Protein AF-A0A9P7FK81-F1 (afdb_monomer_lite)

Structure (mmCIF, N/CA/C/O backbone):
data_AF-A0A9P7FK81-F1
#
_entry.id   AF-A0A9P7FK81-F1
#
loop_
_atom_site.group_PDB
_atom_site.id
_atom_site.type_symbol
_atom_site.label_atom_id
_atom_site.label_alt_id
_atom_site.label_comp_id
_atom_site.label_asym_id
_atom_site.label_entity_id
_atom_site.label_seq_id
_atom_site.pdbx_PDB_ins_code
_atom_site.Cartn_x
_atom_site.Cartn_y
_atom_site.Cartn_z
_atom_site.occupancy
_atom_site.B_iso_or_equiv
_atom_site.auth_seq_id
_atom_site.auth_comp_id
_atom_site.auth_asym_id
_atom_site.auth_atom_id
_atom_site.pdbx_PDB_model_num
ATOM 1 N N . MET A 1 1 ? -28.269 47.214 -28.713 1.00 37.28 1 MET A N 1
ATOM 2 C CA . MET A 1 1 ? -27.271 46.167 -28.415 1.00 37.28 1 MET A CA 1
ATOM 3 C C . MET A 1 1 ? -27.978 45.075 -27.634 1.00 37.28 1 MET A C 1
ATOM 5 O O . MET A 1 1 ? -28.362 45.295 -26.497 1.00 37.28 1 MET A O 1
ATOM 9 N N . THR A 1 2 ? -28.275 43.971 -28.308 1.00 36.78 2 THR A N 1
ATOM 10 C CA . THR A 1 2 ? -28.908 42.760 -27.775 1.00 36.78 2 THR A CA 1
ATOM 11 C C . THR A 1 2 ? -27.828 41.804 -27.293 1.00 36.78 2 THR A C 1
ATOM 13 O O . THR A 1 2 ? -26.955 41.449 -28.085 1.00 36.78 2 THR A O 1
ATOM 16 N N . THR A 1 3 ? -27.913 41.336 -26.048 1.00 32.50 3 THR A N 1
ATOM 17 C CA . THR A 1 3 ? -27.074 40.225 -25.584 1.00 32.50 3 THR A CA 1
ATOM 18 C C . THR A 1 3 ? -27.870 39.263 -24.710 1.00 32.50 3 THR A C 1
ATOM 20 O O . THR A 1 3 ? -28.183 39.519 -23.553 1.00 32.50 3 THR A O 1
ATOM 23 N N . THR A 1 4 ? -28.199 38.155 -25.364 1.00 36.44 4 THR A N 1
ATOM 24 C CA . THR A 1 4 ? -28.582 36.818 -24.916 1.00 36.44 4 THR A CA 1
ATOM 25 C C . THR A 1 4 ? -27.920 36.359 -23.612 1.00 36.44 4 THR A C 1
ATOM 27 O O . THR A 1 4 ? -26.695 36.351 -23.497 1.00 36.44 4 THR A O 1
ATOM 30 N N . THR A 1 5 ? -28.730 35.884 -22.664 1.00 35.09 5 THR A N 1
ATOM 31 C CA . THR A 1 5 ? -28.287 35.163 -21.463 1.00 35.09 5 THR A CA 1
ATOM 32 C C . THR A 1 5 ? -28.137 33.673 -21.785 1.00 35.09 5 THR A C 1
ATOM 34 O O . THR A 1 5 ? -29.099 33.019 -22.180 1.00 35.09 5 THR A O 1
ATOM 37 N N . ALA A 1 6 ? -26.924 33.138 -21.632 1.00 37.34 6 ALA A N 1
ATOM 38 C CA . ALA A 1 6 ? -26.622 31.717 -21.769 1.00 37.34 6 ALA A CA 1
ATOM 39 C C . ALA A 1 6 ? -26.918 30.960 -20.461 1.00 37.34 6 ALA A C 1
ATOM 41 O O . ALA A 1 6 ? -26.508 31.374 -19.377 1.00 37.34 6 ALA A O 1
ATOM 42 N N . THR A 1 7 ? -27.616 29.833 -20.586 1.00 39.50 7 THR A N 1
ATOM 43 C CA . THR A 1 7 ? -27.886 28.848 -19.534 1.00 39.50 7 THR A CA 1
ATOM 44 C C . THR A 1 7 ? -26.589 28.152 -19.109 1.00 39.50 7 THR A C 1
ATOM 46 O O . THR A 1 7 ? -26.001 27.408 -19.891 1.00 39.50 7 THR A O 1
ATOM 49 N N . ALA A 1 8 ? -26.152 28.364 -17.865 1.00 39.94 8 ALA A N 1
ATOM 50 C CA . ALA A 1 8 ? -25.055 27.621 -17.252 1.00 39.94 8 ALA A CA 1
ATOM 51 C C . ALA A 1 8 ? -25.611 26.452 -16.422 1.00 39.94 8 ALA A C 1
ATOM 53 O O . ALA A 1 8 ? -26.290 26.636 -15.414 1.00 39.94 8 ALA A O 1
ATOM 54 N N . SER A 1 9 ? -25.314 25.241 -16.883 1.00 40.69 9 SER A N 1
ATOM 55 C CA . SER A 1 9 ? -25.470 23.965 -16.188 1.00 40.69 9 SER A CA 1
ATOM 56 C C . SER A 1 9 ? -24.744 23.971 -14.838 1.00 40.69 9 SER A C 1
ATOM 58 O O . SER A 1 9 ? -23.527 24.153 -14.785 1.00 40.69 9 SER A O 1
ATOM 60 N N . GLY A 1 10 ? -25.497 23.759 -13.757 1.00 36.22 10 GLY A N 1
ATOM 61 C CA . GLY A 1 10 ? -24.993 23.725 -12.387 1.00 36.22 10 GLY A CA 1
ATOM 62 C C . GLY A 1 10 ? -24.085 22.525 -12.127 1.00 36.22 10 GLY A C 1
ATOM 63 O O . GLY A 1 10 ? -24.544 21.388 -12.040 1.00 36.22 10 GLY A O 1
ATOM 64 N N . SER A 1 11 ? -22.793 22.789 -11.958 1.00 43.47 11 SER A N 1
ATOM 65 C CA . SER A 1 11 ? -21.857 21.879 -11.305 1.00 43.47 11 SER A CA 1
ATOM 66 C C . SER A 1 11 ? -22.119 21.896 -9.798 1.00 43.47 11 SER A C 1
ATOM 68 O O . SER A 1 11 ? -21.846 22.896 -9.131 1.00 43.47 11 SER A O 1
ATOM 70 N N . THR A 1 12 ? -22.658 20.805 -9.255 1.00 44.47 12 THR A N 1
ATOM 71 C CA . THR A 1 12 ? -22.788 20.614 -7.806 1.00 44.47 12 THR A CA 1
ATOM 72 C C . THR A 1 12 ? -21.394 20.623 -7.157 1.00 44.47 12 THR A C 1
ATOM 74 O O . THR A 1 12 ? -20.503 19.922 -7.644 1.00 44.47 12 THR A O 1
ATOM 77 N N . PRO A 1 13 ? -21.170 21.402 -6.083 1.00 41.81 13 PRO A N 1
ATOM 78 C CA . PRO A 1 13 ? -19.907 21.396 -5.350 1.00 41.81 13 PRO A CA 1
ATOM 79 C C . PRO A 1 13 ? -19.657 20.020 -4.705 1.00 41.81 13 PRO A C 1
ATOM 81 O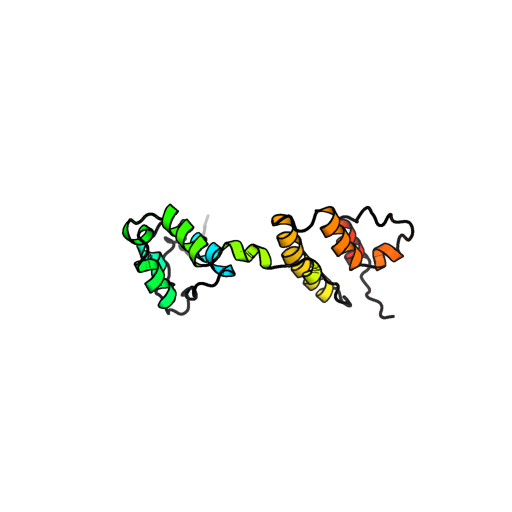 O . PRO A 1 13 ? -20.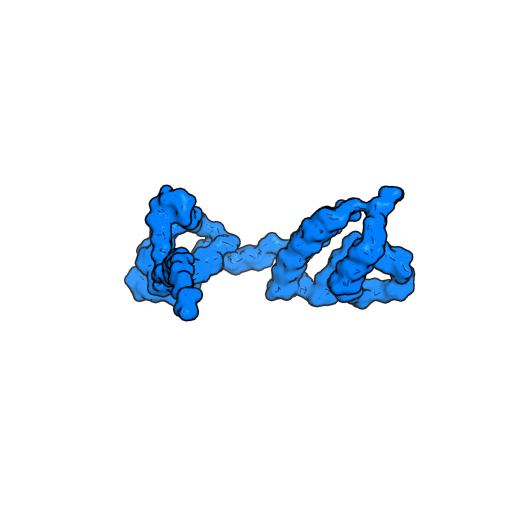619 19.299 -4.425 1.00 41.81 13 PRO A O 1
ATOM 84 N N . PRO A 1 14 ? -18.395 19.626 -4.441 1.00 47.72 14 PRO A N 1
ATOM 85 C CA . PRO A 1 14 ? -18.112 18.377 -3.749 1.00 47.72 14 PRO A CA 1
ATOM 86 C C . PRO A 1 14 ? -18.682 18.483 -2.333 1.00 47.72 14 PRO A C 1
ATOM 88 O O . PRO A 1 14 ? -18.190 19.259 -1.516 1.00 47.72 14 PRO A O 1
ATOM 91 N N . GLY A 1 15 ? -19.758 17.742 -2.067 1.00 46.66 15 GLY A N 1
ATOM 92 C CA . GLY A 1 15 ? -20.318 17.625 -0.727 1.00 46.66 15 GLY A CA 1
ATOM 93 C C . GLY A 1 15 ? -19.310 17.010 0.255 1.00 46.66 15 GLY A C 1
ATOM 94 O O . GLY A 1 15 ? -18.278 16.476 -0.172 1.00 46.66 15 GLY A O 1
ATOM 95 N N . PRO A 1 16 ? -19.593 17.062 1.570 1.00 51.22 16 PRO A N 1
ATOM 96 C CA . PRO A 1 16 ? -18.804 16.339 2.564 1.00 51.22 16 PRO A CA 1
ATOM 97 C C . PRO A 1 16 ? -18.628 14.882 2.118 1.00 51.22 16 PRO A C 1
ATOM 99 O O . PRO A 1 16 ? -19.531 14.313 1.505 1.00 51.22 16 PRO A O 1
ATOM 102 N N . LEU A 1 17 ? -17.452 14.300 2.379 1.00 56.12 17 LEU A N 1
ATOM 103 C CA . LEU A 1 17 ? -17.112 12.902 2.083 1.00 56.12 17 LEU A CA 1
ATOM 104 C C . LEU A 1 17 ? -18.053 11.957 2.855 1.00 56.12 17 LEU A C 1
ATOM 106 O O . LEU A 1 17 ? -17.688 11.388 3.878 1.00 56.12 17 LEU A O 1
ATOM 110 N N . ILE A 1 18 ? -19.285 11.811 2.379 1.00 62.50 18 ILE A N 1
ATOM 111 C CA . ILE A 1 18 ? -20.275 10.894 2.923 1.00 62.50 18 ILE A CA 1
ATOM 112 C C . ILE A 1 18 ? -19.926 9.528 2.348 1.00 62.50 18 ILE A C 1
ATOM 114 O O . ILE A 1 18 ? -20.053 9.290 1.144 1.00 62.50 18 ILE A O 1
ATOM 118 N N . LEU A 1 19 ? -19.438 8.634 3.209 1.00 67.88 19 LEU A N 1
ATOM 119 C CA . LEU A 1 19 ? -19.317 7.233 2.842 1.00 67.88 19 LEU A CA 1
ATOM 120 C C . LEU A 1 19 ? -20.723 6.720 2.484 1.00 67.88 19 LEU A C 1
ATOM 122 O O . LEU A 1 19 ? -21.667 6.973 3.235 1.00 67.88 19 LEU A O 1
ATOM 126 N N . PRO A 1 20 ? -20.893 6.024 1.348 1.00 73.81 20 PRO A N 1
ATOM 127 C CA . PRO A 1 20 ? -22.175 5.417 0.997 1.00 73.81 20 PRO A CA 1
ATOM 128 C C . PRO A 1 20 ? -22.632 4.437 2.089 1.00 73.81 20 PRO A C 1
ATOM 130 O O . PRO A 1 20 ? -21.865 4.066 2.976 1.00 73.81 20 PRO A O 1
ATOM 133 N N . TYR A 1 21 ? -23.885 3.989 2.050 1.00 72.50 21 TYR A N 1
ATOM 134 C CA . TYR A 1 21 ? -24.332 2.953 2.981 1.00 72.50 21 TYR A CA 1
ATOM 135 C C . TYR A 1 21 ? -23.705 1.594 2.600 1.00 72.50 21 TYR A C 1
ATOM 137 O O . TYR A 1 21 ? -23.650 1.275 1.399 1.00 72.50 21 TYR A O 1
ATOM 145 N N . PRO A 1 22 ? -23.232 0.782 3.568 1.00 71.50 22 PRO A N 1
ATOM 146 C CA . PRO A 1 22 ? -22.664 -0.535 3.292 1.00 71.50 22 PRO A CA 1
ATOM 147 C C . PRO A 1 22 ? -23.614 -1.416 2.477 1.00 71.50 22 PRO A C 1
ATOM 149 O O . PRO A 1 22 ? -24.804 -1.496 2.761 1.00 71.50 22 PRO A O 1
ATOM 152 N N . GLY A 1 23 ? -23.091 -2.096 1.456 1.00 66.94 23 GLY A N 1
ATOM 153 C CA . GLY A 1 23 ? -23.887 -2.988 0.601 1.00 66.94 23 GLY A CA 1
ATOM 154 C C . GLY A 1 23 ? -24.612 -2.306 -0.566 1.00 66.94 23 GLY A C 1
ATOM 155 O O . GLY A 1 23 ? -25.219 -2.995 -1.382 1.00 66.94 23 GLY A O 1
ATOM 156 N N . THR A 1 24 ? -24.516 -0.981 -0.711 1.00 78.38 24 THR A N 1
ATOM 157 C CA . THR A 1 24 ? -24.969 -0.295 -1.933 1.00 78.38 24 THR A CA 1
ATOM 158 C C . THR A 1 24 ? -24.007 -0.530 -3.102 1.00 78.38 24 THR A C 1
ATOM 160 O O . THR A 1 24 ? -22.833 -0.841 -2.916 1.00 78.38 24 THR A O 1
ATOM 163 N N . LYS A 1 25 ? -24.477 -0.341 -4.342 1.00 73.56 25 LYS A N 1
ATOM 164 C CA . LYS A 1 25 ? -23.675 -0.553 -5.567 1.00 73.56 25 LYS A CA 1
ATOM 165 C C . LYS A 1 25 ? -22.376 0.269 -5.615 1.00 73.56 25 LYS A C 1
ATOM 167 O O . LYS A 1 25 ? -21.430 -0.118 -6.294 1.00 73.56 25 LYS A O 1
ATOM 172 N N . HIS A 1 26 ? -22.338 1.397 -4.909 1.00 74.25 26 HIS A N 1
ATOM 173 C CA . HIS A 1 26 ? -21.188 2.301 -4.846 1.00 74.25 26 HIS A CA 1
ATOM 174 C C . HIS A 1 26 ? -20.389 2.164 -3.543 1.00 74.25 26 HIS A C 1
ATOM 176 O O . HIS A 1 26 ? -19.437 2.912 -3.327 1.00 74.25 26 HIS A O 1
ATOM 182 N N . ALA A 1 27 ? -20.768 1.218 -2.680 1.00 74.88 27 ALA A N 1
ATOM 183 C CA . ALA A 1 27 ? -20.108 0.971 -1.415 1.00 74.88 27 ALA A CA 1
ATOM 184 C C . ALA A 1 27 ? -18.700 0.392 -1.631 1.00 74.88 27 ALA A C 1
ATOM 186 O O . ALA A 1 27 ? -18.539 -0.550 -2.416 1.00 74.88 27 ALA A O 1
ATOM 187 N N . PRO A 1 28 ? -17.677 0.909 -0.929 1.00 77.69 28 PRO A N 1
ATOM 188 C CA . PRO A 1 28 ? -16.379 0.260 -0.870 1.00 77.69 28 PRO A CA 1
ATOM 189 C C . PRO A 1 28 ? -16.500 -1.214 -0.445 1.00 77.69 28 PRO A C 1
ATOM 191 O O . PRO A 1 28 ? -17.358 -1.557 0.376 1.00 77.69 28 PRO A O 1
ATOM 194 N N . PRO A 1 29 ? -15.644 -2.104 -0.974 1.00 81.44 29 PRO A N 1
ATOM 195 C CA . PRO A 1 29 ? -15.597 -3.484 -0.516 1.00 81.44 29 PRO A CA 1
ATOM 196 C C . PRO A 1 29 ? -15.20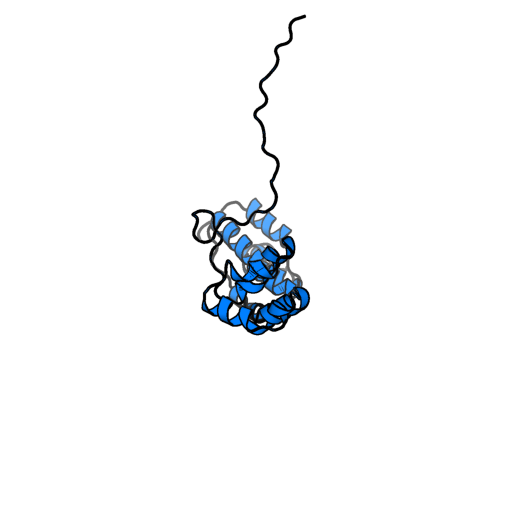4 -3.546 0.965 1.00 81.44 29 PRO A C 1
ATOM 198 O O . PRO A 1 29 ? -14.405 -2.739 1.440 1.00 81.44 29 PRO A O 1
ATOM 201 N N . LYS A 1 30 ? -15.742 -4.537 1.687 1.00 86.56 30 LYS A N 1
ATOM 202 C CA . LYS A 1 30 ? -15.406 -4.755 3.099 1.00 86.56 30 LYS A CA 1
ATOM 203 C C . LYS A 1 30 ? -13.936 -5.145 3.263 1.00 86.56 30 LYS A C 1
ATOM 205 O O . LYS A 1 30 ? -13.441 -6.025 2.555 1.00 86.56 30 LYS A O 1
ATOM 210 N N . PHE A 1 31 ? -13.274 -4.542 4.241 1.00 87.69 31 PHE A N 1
ATOM 211 C CA . PHE A 1 31 ? -11.943 -4.904 4.693 1.00 87.69 31 PHE A CA 1
ATOM 212 C C . PHE A 1 31 ? -11.989 -6.220 5.478 1.00 87.69 31 PHE A C 1
ATOM 214 O O . PHE A 1 31 ? -12.772 -6.381 6.412 1.00 87.69 31 PHE A O 1
ATOM 221 N N . LYS A 1 32 ? -11.156 -7.179 5.065 1.00 88.00 32 LYS A N 1
ATOM 222 C CA . LYS A 1 32 ? -11.129 -8.551 5.600 1.00 88.00 32 LYS A CA 1
ATOM 223 C C . LYS A 1 32 ? -9.880 -8.863 6.432 1.00 88.00 32 LYS A C 1
ATOM 225 O O . LYS A 1 32 ? -9.597 -10.030 6.666 1.00 88.00 32 LYS A O 1
ATOM 230 N N . GLY A 1 33 ? -9.096 -7.852 6.810 1.00 84.50 33 GLY A N 1
ATOM 231 C CA . GLY A 1 33 ? -7.843 -8.069 7.540 1.00 84.50 33 GLY A CA 1
ATOM 232 C C . GLY A 1 33 ? -6.643 -8.404 6.650 1.00 84.50 33 GLY A C 1
ATOM 233 O O . GLY A 1 33 ? -5.634 -8.904 7.132 1.00 84.50 33 GLY A O 1
ATOM 234 N N . GLU A 1 34 ? -6.724 -8.161 5.338 1.00 85.12 34 GLU A N 1
ATOM 235 C CA . GLU A 1 34 ? -5.596 -8.436 4.447 1.00 85.12 34 GLU A CA 1
ATOM 236 C C . GLU A 1 34 ? -4.466 -7.418 4.665 1.00 85.12 34 GLU A C 1
ATOM 238 O O . GLU A 1 34 ? -4.651 -6.221 4.429 1.00 85.12 34 GLU A O 1
ATOM 243 N N . PHE A 1 35 ? -3.276 -7.904 5.034 1.00 82.75 35 PHE A N 1
ATOM 244 C CA . PHE A 1 35 ? -2.094 -7.090 5.352 1.00 82.75 35 PHE A CA 1
ATOM 245 C C . PHE A 1 35 ? -1.738 -6.050 4.270 1.00 82.75 35 PHE A C 1
ATOM 247 O O . PHE A 1 35 ? -1.338 -4.928 4.581 1.00 82.75 35 PHE A O 1
ATOM 254 N N . THR A 1 36 ? -1.947 -6.369 2.983 1.00 80.75 36 THR A N 1
ATOM 255 C CA . THR A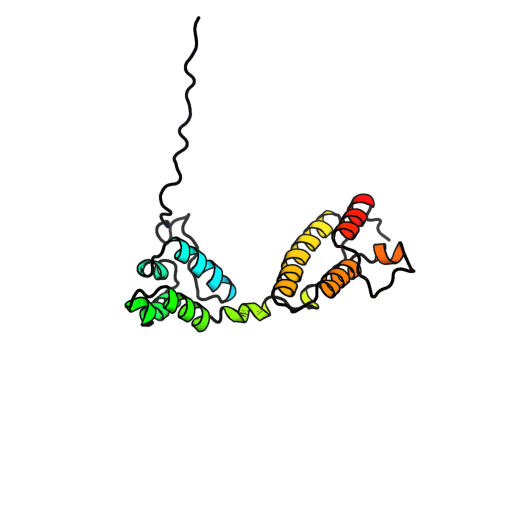 1 36 ? -1.667 -5.455 1.855 1.00 80.75 36 THR A CA 1
ATOM 256 C C . THR A 1 36 ? -2.628 -4.264 1.779 1.00 80.75 36 THR A C 1
ATOM 258 O O . THR A 1 36 ? -2.333 -3.260 1.117 1.00 80.75 36 THR A O 1
ATOM 261 N N . GLN A 1 37 ? -3.794 -4.379 2.420 1.00 85.25 37 GLN A N 1
ATOM 262 C CA . GLN A 1 37 ? -4.885 -3.412 2.354 1.00 85.25 37 GLN A CA 1
ATOM 263 C C . GLN A 1 37 ? -4.991 -2.552 3.619 1.00 85.25 37 GLN A C 1
ATOM 265 O O . GLN A 1 37 ? -5.526 -1.449 3.525 1.00 85.25 37 GLN A O 1
ATOM 270 N N . VAL A 1 38 ? -4.411 -2.981 4.750 1.00 87.31 38 VAL A N 1
ATOM 271 C CA . VAL A 1 38 ? -4.455 -2.280 6.053 1.00 87.31 38 VAL A CA 1
ATOM 272 C C . VAL A 1 38 ? -4.089 -0.799 5.918 1.00 87.31 38 VAL A C 1
ATOM 274 O O . VAL A 1 38 ? -4.843 0.080 6.325 1.00 87.31 38 VAL A O 1
ATOM 277 N N . LYS A 1 39 ? -2.964 -0.489 5.258 1.00 86.19 39 LYS A N 1
ATOM 278 C CA . LYS A 1 39 ? -2.488 0.899 5.090 1.00 86.19 39 LYS A CA 1
ATOM 279 C C . LYS A 1 39 ? -3.449 1.758 4.263 1.00 86.19 39 LYS A C 1
ATOM 281 O O . LYS A 1 39 ? -3.631 2.939 4.551 1.00 86.19 39 LYS A O 1
ATOM 286 N N . LYS A 1 40 ? -4.066 1.179 3.225 1.00 85.44 40 LYS A N 1
ATOM 287 C CA . LYS A 1 40 ? -5.049 1.882 2.383 1.00 85.44 40 LYS A CA 1
ATOM 288 C C . LYS A 1 40 ? -6.343 2.130 3.148 1.00 85.44 40 LYS A C 1
ATOM 290 O O . LYS A 1 40 ? -6.880 3.230 3.065 1.00 85.44 40 LYS A O 1
ATOM 295 N N . PHE A 1 41 ? -6.789 1.123 3.894 1.00 87.06 41 PHE A N 1
ATOM 296 C CA . PHE A 1 41 ? -7.962 1.183 4.750 1.00 87.06 41 PHE A CA 1
ATOM 297 C C . PHE A 1 41 ? -7.817 2.286 5.806 1.00 87.06 41 PHE A C 1
ATOM 299 O O . PHE A 1 41 ? -8.611 3.219 5.820 1.00 87.06 41 PHE A O 1
ATOM 306 N N . ILE A 1 42 ? -6.735 2.281 6.589 1.00 87.62 42 ILE A N 1
ATOM 307 C CA . ILE A 1 42 ? -6.469 3.312 7.608 1.00 87.62 42 ILE A CA 1
ATOM 308 C C . ILE A 1 42 ? -6.459 4.717 6.989 1.00 87.62 42 ILE A C 1
ATOM 310 O O . ILE A 1 42 ? -7.109 5.622 7.503 1.00 87.62 42 ILE A O 1
ATOM 314 N N . LYS A 1 43 ? -5.780 4.903 5.849 1.00 85.94 43 LYS A N 1
ATOM 315 C CA . LYS A 1 43 ? -5.692 6.206 5.166 1.00 85.94 43 LYS A CA 1
ATOM 316 C C . LYS A 1 43 ? -7.055 6.748 4.716 1.00 85.94 43 LYS A C 1
ATOM 318 O O . LYS A 1 43 ? -7.226 7.961 4.601 1.00 85.94 43 LYS A O 1
ATOM 323 N N . GLN A 1 44 ? -8.011 5.871 4.415 1.00 82.12 44 GLN A N 1
ATOM 324 C CA . GLN A 1 44 ? -9.368 6.276 4.052 1.00 82.12 44 GLN A CA 1
ATOM 325 C C . GLN A 1 44 ? -10.092 6.907 5.247 1.00 82.12 44 GLN A C 1
ATOM 327 O O . GLN A 1 44 ? -10.729 7.945 5.086 1.00 82.12 44 GLN A O 1
ATOM 332 N N . TYR A 1 45 ? -9.940 6.321 6.432 1.00 80.88 45 TYR A N 1
ATOM 333 C CA . TYR A 1 45 ? -10.585 6.778 7.664 1.00 80.88 45 TYR A CA 1
ATOM 334 C C . TYR A 1 45 ? -9.837 7.908 8.370 1.00 80.88 45 TYR A C 1
ATOM 336 O O . TYR A 1 45 ? -10.459 8.750 9.010 1.00 80.88 45 TYR A O 1
ATOM 344 N N . GLU A 1 46 ? -8.526 8.013 8.164 1.00 81.38 46 GLU A N 1
ATOM 345 C CA . GLU A 1 46 ? -7.706 9.130 8.646 1.00 81.38 46 GLU A CA 1
ATOM 346 C C . GLU A 1 46 ? -8.185 10.480 8.088 1.00 81.38 46 GLU A C 1
ATOM 348 O O . GLU A 1 46 ? -8.116 11.491 8.774 1.00 81.38 46 GLU A O 1
ATOM 353 N N . LYS A 1 47 ? -8.747 10.495 6.872 1.00 73.38 47 LYS A N 1
ATOM 354 C CA . LYS A 1 47 ? -9.366 11.696 6.284 1.00 73.38 47 LYS A CA 1
ATOM 355 C C . LYS A 1 47 ? -10.706 12.072 6.911 1.00 73.38 47 LYS A C 1
ATOM 357 O O . LYS A 1 47 ? -11.172 13.187 6.699 1.00 73.38 47 LYS A O 1
ATOM 362 N N . LEU A 1 48 ? -11.343 11.129 7.595 1.00 70.75 48 LEU A N 1
ATOM 363 C CA . LEU A 1 48 ? -12.677 11.289 8.156 1.00 70.75 48 LEU A CA 1
ATOM 364 C C . LEU A 1 48 ? -12.639 11.533 9.668 1.00 70.75 48 LEU A C 1
ATOM 366 O O . LEU A 1 48 ? -13.624 12.030 10.190 1.00 70.75 48 LEU A O 1
ATOM 370 N N . TYR A 1 49 ? -11.525 11.236 10.354 1.00 66.50 49 TYR A N 1
ATOM 371 C CA . TYR A 1 49 ? -11.366 11.357 11.814 1.00 66.50 49 TYR A CA 1
ATOM 372 C C . TYR A 1 49 ? -12.442 10.611 12.629 1.00 66.50 49 TYR A C 1
ATOM 374 O O . TYR A 1 49 ? -12.780 11.014 13.738 1.00 66.50 49 TYR A O 1
ATOM 382 N N . LEU A 1 50 ? -12.990 9.517 12.093 1.00 68.94 50 LEU A N 1
ATOM 383 C CA . LEU A 1 50 ? -14.096 8.780 12.712 1.00 68.94 50 LEU A CA 1
ATOM 384 C C . LEU A 1 50 ? -13.623 7.407 13.196 1.00 68.94 50 LEU A C 1
ATOM 386 O O . LEU A 1 50 ? -13.568 6.464 12.406 1.00 68.94 50 LEU A O 1
ATOM 390 N N . CYS A 1 51 ? -13.333 7.287 14.495 1.00 75.19 51 CYS A N 1
ATOM 391 C CA . CYS A 1 51 ? -13.115 5.990 15.148 1.00 75.19 51 CYS A CA 1
ATOM 392 C C . CYS A 1 51 ? -14.376 5.119 15.053 1.00 75.19 51 CYS A C 1
ATOM 394 O O . CYS A 1 51 ? -14.295 3.983 14.604 1.00 75.19 51 CYS A O 1
ATOM 396 N N . GLU A 1 52 ? -15.547 5.681 15.367 1.00 77.62 52 GLU A N 1
ATOM 397 C CA . GLU A 1 52 ? -16.842 4.975 15.417 1.00 77.62 52 GLU A CA 1
ATOM 398 C C . GLU A 1 52 ? -17.199 4.245 14.118 1.00 77.62 52 GLU A C 1
ATOM 400 O O . GLU A 1 52 ? -17.712 3.130 14.131 1.00 77.62 52 GLU A O 1
ATOM 405 N N . ASN A 1 53 ? -16.887 4.851 12.971 1.00 79.69 53 ASN A N 1
ATOM 406 C CA . ASN A 1 53 ? -17.299 4.331 11.668 1.00 79.69 53 ASN A CA 1
ATOM 407 C C . ASN A 1 53 ? -16.263 3.399 11.026 1.00 79.69 53 ASN A C 1
ATOM 409 O O . ASN A 1 53 ? -16.486 2.907 9.915 1.00 79.69 53 ASN A O 1
ATOM 413 N N . VAL A 1 54 ? -15.137 3.131 11.699 1.00 83.31 54 VAL A N 1
ATOM 414 C CA . VAL A 1 54 ? -14.082 2.264 11.155 1.00 83.31 54 VAL A CA 1
ATOM 415 C C . VAL A 1 54 ? -14.597 0.837 10.932 1.00 83.31 54 VAL A C 1
ATOM 417 O O . VAL A 1 54 ? -14.270 0.214 9.927 1.00 83.31 54 VAL A O 1
ATOM 420 N N . ILE A 1 55 ? -15.487 0.350 11.802 1.00 86.31 55 ILE A N 1
ATOM 421 C CA . ILE A 1 55 ? -16.062 -1.001 11.729 1.00 86.31 55 ILE A CA 1
ATOM 422 C C . ILE A 1 55 ? -17.126 -1.156 10.631 1.00 86.31 55 ILE A C 1
ATOM 424 O O . ILE A 1 55 ? -17.445 -2.273 10.224 1.00 86.31 55 ILE A O 1
ATOM 428 N N . GLN A 1 56 ? -17.653 -0.047 10.101 1.00 83.50 56 GLN A N 1
ATOM 429 C CA . GLN A 1 56 ? -18.780 -0.038 9.162 1.00 83.50 56 GLN A CA 1
ATOM 430 C C . GLN A 1 56 ? -18.463 -0.775 7.845 1.00 83.50 56 GLN A C 1
ATOM 432 O O . GLN A 1 56 ? -19.339 -1.379 7.220 1.00 83.50 56 GLN A O 1
ATOM 437 N N . TYR A 1 57 ? -17.192 -0.752 7.441 1.00 84.44 57 TYR A N 1
ATOM 438 C CA . TYR A 1 57 ? -16.681 -1.430 6.252 1.00 84.44 57 TYR A CA 1
ATOM 439 C C . TYR A 1 57 ? -15.713 -2.561 6.593 1.00 84.44 57 TYR A C 1
ATOM 441 O O . TYR A 1 57 ? -14.844 -2.891 5.790 1.00 84.44 57 TYR A O 1
ATOM 449 N N . CYS A 1 58 ? -15.886 -3.196 7.749 1.00 87.44 58 CYS A N 1
ATOM 450 C CA . CYS A 1 58 ? -15.142 -4.385 8.144 1.00 87.44 58 CYS A CA 1
ATOM 451 C C . CYS A 1 58 ? -15.967 -5.662 7.918 1.00 87.44 58 CYS A C 1
ATOM 453 O O . CYS A 1 58 ? -17.202 -5.661 7.875 1.00 87.44 58 CYS A O 1
ATOM 455 N N . SER A 1 59 ? -15.284 -6.785 7.699 1.00 88.69 59 SER A N 1
ATOM 456 C CA . SER A 1 59 ? -15.891 -8.112 7.856 1.00 88.69 59 SER A CA 1
ATOM 457 C C . SER A 1 59 ? -16.176 -8.390 9.329 1.00 88.69 59 SER A C 1
ATOM 459 O O . SER A 1 59 ? -15.429 -7.890 10.161 1.00 88.69 59 SER A O 1
ATOM 461 N N . THR A 1 60 ? -17.140 -9.262 9.633 1.00 89.25 60 THR A N 1
ATOM 462 C CA . THR A 1 60 ? -17.521 -9.633 11.009 1.00 89.25 60 THR A CA 1
ATOM 463 C C . THR A 1 60 ? -16.313 -9.945 11.893 1.00 89.25 60 THR A C 1
ATOM 465 O O . THR A 1 60 ? -16.115 -9.277 12.890 1.00 89.25 60 THR A O 1
ATOM 468 N N . TYR A 1 61 ? -15.408 -10.818 11.436 1.00 90.25 61 TYR A N 1
ATOM 469 C CA . TYR A 1 61 ? -14.170 -11.146 12.158 1.00 90.25 61 TYR A CA 1
ATOM 470 C C . TYR A 1 61 ? -13.315 -9.922 12.540 1.00 90.25 61 TYR A C 1
ATOM 472 O O . TYR A 1 61 ? -12.752 -9.853 13.626 1.00 90.25 61 TYR A O 1
ATOM 480 N N . VAL A 1 62 ? -13.197 -8.954 11.629 1.00 90.62 62 VAL A N 1
ATOM 481 C CA . VAL A 1 62 ? -12.404 -7.738 11.858 1.00 90.62 62 VAL A CA 1
ATOM 482 C C . VAL A 1 62 ? -13.148 -6.781 12.786 1.00 90.62 62 VAL A C 1
ATOM 484 O O . VAL A 1 62 ? -12.511 -6.127 13.600 1.00 90.62 62 VAL A O 1
ATOM 487 N N . THR A 1 63 ? -14.473 -6.700 12.668 1.00 90.69 63 THR A N 1
ATOM 488 C CA . THR A 1 63 ? -15.320 -5.928 13.582 1.00 90.69 63 THR A CA 1
ATOM 489 C C . THR A 1 63 ? -15.187 -6.451 15.008 1.00 90.69 63 THR A C 1
ATOM 491 O O . THR A 1 63 ? -14.814 -5.675 15.878 1.00 90.69 63 THR A O 1
ATOM 494 N N . ASP A 1 64 ? -15.359 -7.759 15.211 1.00 91.12 64 ASP A N 1
ATOM 495 C CA . ASP A 1 64 ? -15.251 -8.400 16.526 1.00 91.12 64 ASP A CA 1
ATOM 496 C C . ASP A 1 64 ? -13.871 -8.144 17.157 1.00 91.12 64 ASP A C 1
ATOM 498 O O . ASP A 1 64 ? -13.761 -7.850 18.343 1.00 91.12 64 ASP A O 1
ATOM 502 N N . LEU A 1 65 ? -12.801 -8.195 16.352 1.00 90.81 65 LEU A N 1
ATOM 503 C CA . LEU A 1 65 ? -11.449 -7.878 16.814 1.00 90.81 65 LEU A CA 1
ATOM 504 C C . LEU A 1 65 ? -11.318 -6.409 17.232 1.00 90.81 65 LEU A C 1
ATOM 506 O O . LEU A 1 65 ? -10.745 -6.130 18.280 1.00 90.81 65 LEU A O 1
ATOM 510 N N . ILE A 1 66 ? -11.818 -5.473 16.417 1.00 89.94 66 ILE A N 1
ATOM 511 C CA . ILE A 1 66 ? -11.711 -4.031 16.688 1.00 89.94 66 ILE A CA 1
ATOM 512 C C . ILE A 1 66 ? -12.512 -3.639 17.931 1.00 89.94 66 ILE A C 1
ATOM 514 O O . ILE A 1 66 ? -12.033 -2.828 18.717 1.00 89.94 66 ILE A O 1
ATOM 518 N N . GLU A 1 67 ? -13.697 -4.215 18.127 1.00 90.12 67 GLU A N 1
ATOM 519 C CA . GLU A 1 67 ? -14.571 -3.910 19.266 1.00 90.12 67 GLU A CA 1
ATOM 520 C C . GLU A 1 67 ? -13.948 -4.285 20.618 1.00 90.12 67 GLU A C 1
ATOM 522 O O . GLU A 1 67 ? -14.245 -3.649 21.628 1.00 90.12 67 GLU A O 1
ATOM 527 N N . VAL A 1 68 ? -13.048 -5.272 20.640 1.00 92.19 68 VAL A N 1
ATOM 528 C CA . VAL A 1 68 ? -12.338 -5.707 21.854 1.00 92.19 68 VAL A CA 1
ATOM 529 C C . VAL A 1 68 ? -11.109 -4.831 22.158 1.00 92.19 68 VAL A C 1
ATOM 531 O O . VAL A 1 68 ? -10.575 -4.885 23.266 1.00 92.19 68 VAL A O 1
ATOM 534 N N . LEU A 1 69 ? -10.649 -3.992 21.221 1.00 90.75 69 LEU A N 1
ATOM 535 C CA . LEU A 1 69 ? -9.489 -3.124 21.444 1.00 90.75 69 LEU A CA 1
ATOM 536 C C . LEU A 1 69 ? -9.842 -1.934 22.348 1.00 90.75 69 LEU A C 1
ATOM 538 O O . LEU A 1 69 ? -10.714 -1.122 22.036 1.00 90.75 69 LEU A O 1
ATOM 542 N N . GLU A 1 70 ? -9.068 -1.742 23.418 1.00 89.81 70 GLU A N 1
ATOM 543 C CA . GLU A 1 70 ? -9.204 -0.578 24.310 1.00 89.81 70 GLU A CA 1
ATOM 544 C C . GLU A 1 70 ? -9.046 0.755 23.563 1.00 89.81 70 GLU A C 1
ATOM 546 O O . GLU A 1 70 ? -9.655 1.764 23.918 1.00 89.81 70 GLU A O 1
ATOM 551 N N . SER A 1 71 ? -8.242 0.775 22.499 1.00 88.81 71 SER A N 1
ATOM 552 C CA . SER A 1 71 ? -8.039 1.953 21.658 1.00 88.81 71 SER A CA 1
ATOM 553 C C . SER A 1 71 ? -9.289 2.375 20.888 1.00 88.81 71 SER A C 1
ATOM 555 O O . SER A 1 71 ? -9.476 3.572 20.655 1.00 88.81 71 SER A O 1
ATOM 557 N N . PHE A 1 72 ? -10.161 1.424 20.541 1.00 87.25 72 PHE A N 1
ATOM 558 C CA . PHE A 1 72 ? -11.458 1.701 19.934 1.00 87.25 72 PHE A CA 1
ATOM 559 C C . PHE A 1 72 ? -12.433 2.272 20.967 1.00 87.25 72 PHE A C 1
ATOM 561 O O . PHE A 1 72 ? -13.019 3.326 20.724 1.00 87.25 72 PHE A O 1
ATOM 568 N N . PHE A 1 73 ? -12.528 1.649 22.148 1.00 85.81 73 PHE A N 1
ATOM 569 C CA . PHE A 1 73 ? -13.390 2.120 23.240 1.00 85.81 73 PHE A CA 1
ATOM 570 C C . PHE A 1 73 ? -13.030 3.537 23.713 1.00 85.81 73 PHE A C 1
ATOM 572 O O . PHE A 1 73 ? -13.904 4.366 23.952 1.00 85.81 73 PHE A O 1
ATOM 579 N N . ASN A 1 74 ? -11.734 3.843 23.795 1.00 87.44 74 ASN A N 1
ATOM 580 C CA . ASN A 1 74 ? -11.235 5.151 24.223 1.00 87.44 74 ASN A CA 1
ATOM 581 C C . ASN A 1 74 ? -11.228 6.208 23.101 1.00 87.44 74 ASN A C 1
ATOM 583 O O . ASN A 1 74 ? -10.680 7.294 23.292 1.00 87.44 74 ASN A O 1
ATOM 587 N N . TYR A 1 75 ? -11.778 5.895 21.920 1.00 85.50 75 TYR A N 1
ATOM 588 C CA . TYR A 1 75 ? -11.778 6.757 20.730 1.00 85.50 75 TYR A CA 1
ATOM 589 C C . TYR A 1 75 ? -10.387 7.277 20.331 1.00 85.50 75 TYR A C 1
ATOM 591 O O . TYR A 1 75 ? -10.252 8.315 19.678 1.00 85.50 75 TYR A O 1
ATOM 599 N N . ASN A 1 76 ? -9.328 6.545 20.680 1.00 88.25 76 ASN A N 1
ATOM 600 C CA . ASN A 1 76 ? -7.957 6.956 20.421 1.00 88.25 76 ASN A CA 1
ATOM 601 C C . ASN A 1 76 ? -7.519 6.481 19.033 1.00 88.25 76 ASN A C 1
ATOM 603 O O . ASN A 1 76 ? -6.930 5.411 18.882 1.00 88.25 76 ASN A O 1
ATOM 607 N N . TRP A 1 77 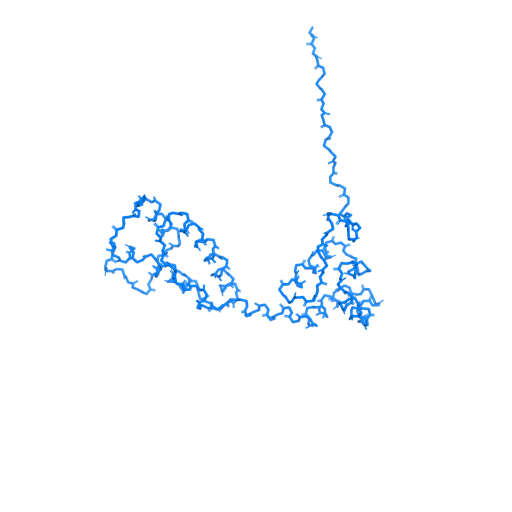? -7.773 7.308 18.013 1.00 88.12 77 TRP A N 1
ATOM 608 C CA . TRP A 1 77 ? -7.436 6.994 16.619 1.00 88.12 77 TRP A CA 1
ATOM 609 C C . TRP A 1 77 ? -5.952 6.665 16.412 1.00 88.12 77 TRP A C 1
ATOM 611 O O . TRP A 1 77 ? -5.610 5.764 15.647 1.00 88.12 77 TRP A O 1
ATOM 621 N N . THR A 1 78 ? -5.059 7.383 17.097 1.00 88.75 78 THR A N 1
ATOM 622 C CA . THR A 1 78 ? -3.610 7.189 16.970 1.00 88.75 78 THR A CA 1
ATOM 623 C C . THR A 1 78 ? -3.198 5.804 17.458 1.00 88.75 78 THR A C 1
ATOM 625 O O . THR A 1 78 ? -2.459 5.108 16.760 1.00 88.75 78 THR A O 1
ATOM 628 N N . GLN A 1 79 ? -3.711 5.386 18.618 1.00 89.75 79 GLN A N 1
ATOM 629 C CA . GLN A 1 79 ? -3.446 4.055 19.159 1.00 89.75 79 GLN A CA 1
ATOM 630 C C . GLN A 1 79 ? -4.141 2.972 18.329 1.00 89.75 79 GLN A C 1
ATOM 632 O O . GLN A 1 79 ? -3.516 1.980 17.974 1.00 89.75 79 GLN A O 1
ATOM 637 N N . LEU A 1 80 ? -5.388 3.205 17.916 1.00 89.38 80 LEU A N 1
ATOM 638 C CA . LEU A 1 80 ? -6.148 2.271 17.088 1.00 89.38 80 LEU A CA 1
ATOM 639 C C . LEU A 1 80 ? -5.451 2.004 15.749 1.00 89.38 80 LEU A C 1
ATOM 641 O O . LEU A 1 80 ? -5.405 0.871 15.278 1.00 89.38 80 LEU A O 1
ATOM 645 N N . LYS A 1 81 ? -4.842 3.028 15.143 1.00 90.06 81 LYS A N 1
ATOM 646 C CA . LYS A 1 81 ? -4.011 2.886 13.943 1.00 90.06 81 LYS A CA 1
ATOM 647 C C . LYS A 1 81 ? -2.815 1.967 14.185 1.00 90.06 81 LYS A C 1
ATOM 649 O O . LYS A 1 81 ? -2.544 1.113 13.342 1.00 90.06 81 LYS A O 1
ATOM 654 N N . ALA A 1 82 ? -2.105 2.142 15.298 1.00 89.62 82 ALA A N 1
ATOM 655 C CA . ALA A 1 82 ? -0.975 1.290 15.652 1.00 89.62 82 ALA A CA 1
ATOM 656 C C . ALA A 1 82 ? -1.428 -0.159 15.897 1.00 89.62 82 ALA A C 1
ATOM 658 O O . ALA A 1 82 ? -0.842 -1.085 15.337 1.00 89.62 82 ALA A O 1
ATOM 659 N N . ASP A 1 83 ? -2.526 -0.345 16.630 1.00 89.94 83 ASP A N 1
ATOM 660 C CA . ASP A 1 83 ? -3.086 -1.661 16.931 1.00 89.94 83 ASP A CA 1
ATOM 661 C C . ASP A 1 83 ? -3.551 -2.375 15.657 1.00 89.94 83 ASP A C 1
ATOM 663 O O . ASP A 1 83 ? -3.237 -3.546 15.466 1.00 89.94 83 ASP A O 1
ATOM 667 N N . LEU A 1 84 ? -4.227 -1.679 14.736 1.00 89.75 84 LEU A N 1
ATOM 668 C CA . LEU A 1 84 ? -4.617 -2.223 13.430 1.00 89.75 84 LEU A CA 1
ATOM 669 C C . LEU A 1 84 ? -3.403 -2.588 12.570 1.00 89.75 84 LEU A C 1
ATOM 671 O O . LEU A 1 84 ? -3.416 -3.604 11.876 1.00 89.75 84 LEU A O 1
ATOM 675 N N . MET A 1 85 ? -2.351 -1.767 12.588 1.00 88.25 85 MET A N 1
ATOM 676 C CA . MET A 1 85 ? -1.120 -2.074 11.860 1.00 88.25 85 MET A CA 1
ATOM 677 C C . MET A 1 85 ? -0.424 -3.316 12.418 1.00 88.25 85 MET A C 1
ATOM 679 O O . MET A 1 85 ? 0.076 -4.116 11.629 1.00 88.25 85 MET A O 1
ATOM 683 N N . ASN A 1 86 ? -0.424 -3.488 13.740 1.00 89.12 86 ASN A N 1
ATOM 684 C CA . ASN A 1 86 ? 0.212 -4.616 14.410 1.00 89.12 86 ASN A CA 1
ATOM 685 C C . ASN A 1 86 ? -0.608 -5.910 14.261 1.00 89.12 86 ASN A C 1
ATOM 687 O O . ASN A 1 86 ? -0.089 -6.913 13.789 1.00 89.12 86 ASN A O 1
ATOM 691 N N . ASN A 1 87 ? -1.911 -5.878 14.564 1.00 87.88 87 ASN A N 1
ATOM 692 C CA . ASN A 1 87 ? -2.784 -7.062 14.532 1.00 87.88 87 ASN A CA 1
ATOM 693 C C . ASN A 1 87 ? -2.911 -7.697 13.139 1.00 87.88 87 ASN A C 1
ATOM 695 O O . ASN A 1 87 ? -3.134 -8.899 13.027 1.00 87.88 87 ASN A O 1
ATOM 699 N N . PHE A 1 88 ? -2.789 -6.900 12.075 1.00 87.12 88 PHE A N 1
ATOM 700 C CA . PHE A 1 88 ? -2.871 -7.381 10.693 1.00 87.12 88 PHE A CA 1
ATOM 701 C C . PHE A 1 88 ? -1.510 -7.445 9.992 1.00 87.12 88 PHE A C 1
ATOM 703 O O . PHE A 1 88 ? -1.471 -7.508 8.760 1.00 87.12 88 PHE A O 1
ATOM 710 N N . ASP A 1 89 ? -0.407 -7.396 10.746 1.00 82.56 89 ASP A N 1
ATOM 711 C CA . ASP A 1 89 ? 0.959 -7.473 10.226 1.00 82.56 89 ASP A CA 1
ATOM 712 C C . ASP A 1 89 ? 1.180 -6.548 9.013 1.00 82.56 89 ASP A C 1
ATOM 714 O O . ASP A 1 89 ? 1.690 -6.954 7.964 1.00 82.56 89 ASP A O 1
ATOM 718 N N . ALA A 1 90 ? 0.784 -5.275 9.115 1.00 78.50 90 ALA A N 1
ATOM 719 C CA . ALA A 1 90 ? 0.885 -4.314 8.010 1.00 78.50 90 ALA A CA 1
ATOM 720 C C . ALA A 1 90 ? 2.333 -4.111 7.514 1.00 78.50 90 ALA A C 1
ATOM 722 O O . ALA A 1 90 ? 2.558 -3.620 6.399 1.00 78.50 90 ALA A O 1
ATOM 723 N N . ASP A 1 91 ? 3.319 -4.506 8.321 1.00 69.56 91 ASP A N 1
ATOM 724 C CA . ASP A 1 91 ? 4.740 -4.505 7.978 1.00 69.56 91 ASP A CA 1
ATOM 725 C C . ASP A 1 91 ? 5.209 -5.793 7.288 1.00 69.56 91 ASP A C 1
ATOM 727 O O . ASP A 1 91 ? 6.270 -5.810 6.659 1.00 69.56 91 ASP A O 1
ATOM 731 N N . HIS A 1 92 ? 4.391 -6.847 7.243 1.00 67.56 92 HIS A N 1
ATOM 732 C CA . HIS A 1 92 ? 4.644 -8.012 6.393 1.00 67.56 92 HIS A CA 1
ATOM 733 C C . HIS A 1 92 ? 4.549 -7.682 4.891 1.00 67.56 92 HIS A C 1
ATOM 735 O O . HIS A 1 92 ? 5.081 -8.422 4.056 1.00 67.56 92 HIS A O 1
ATOM 741 N N . ASP A 1 93 ? 4.008 -6.505 4.532 1.00 60.78 93 ASP A N 1
ATOM 742 C CA . ASP A 1 93 ? 4.128 -5.924 3.187 1.00 60.78 93 ASP A CA 1
ATOM 743 C C . ASP A 1 93 ? 5.604 -5.774 2.771 1.00 60.78 93 ASP A C 1
ATOM 745 O O . ASP A 1 93 ? 5.901 -5.823 1.585 1.00 60.78 93 ASP A O 1
ATOM 749 N N . THR A 1 94 ? 6.570 -5.756 3.704 1.00 60.31 94 THR A N 1
ATOM 750 C CA . THR A 1 94 ? 8.011 -5.865 3.394 1.00 60.31 94 THR A CA 1
ATOM 751 C C . THR A 1 94 ? 8.409 -7.136 2.635 1.00 60.31 94 THR A C 1
ATOM 753 O O . THR A 1 94 ? 9.541 -7.211 2.162 1.00 60.31 94 THR A O 1
ATOM 756 N N . LYS A 1 95 ? 7.541 -8.137 2.438 1.00 65.00 95 LYS A N 1
ATOM 757 C CA . LYS A 1 95 ? 7.810 -9.309 1.579 1.00 65.00 95 LYS A CA 1
ATOM 758 C C . LYS A 1 95 ? 7.094 -9.270 0.225 1.00 65.00 95 LYS A C 1
ATOM 760 O O . LYS A 1 95 ? 7.248 -10.223 -0.537 1.00 65.00 95 LYS A O 1
ATOM 765 N N . ARG A 1 96 ? 6.384 -8.179 -0.096 1.00 74.75 96 ARG A N 1
ATOM 766 C CA . ARG A 1 96 ? 5.541 -8.041 -1.296 1.00 74.75 96 ARG A CA 1
ATOM 767 C C . ARG A 1 96 ? 6.260 -8.387 -2.594 1.00 74.75 96 ARG A C 1
ATOM 769 O O . ARG A 1 96 ? 5.718 -9.137 -3.397 1.00 74.75 96 ARG A O 1
ATOM 776 N N . TYR A 1 97 ? 7.467 -7.856 -2.782 1.00 80.31 97 TYR A N 1
ATOM 777 C CA . TYR A 1 97 ? 8.311 -8.199 -3.920 1.00 80.31 97 TYR A CA 1
ATOM 778 C C . TYR A 1 97 ? 9.712 -8.628 -3.481 1.00 80.31 97 TYR A C 1
ATOM 780 O O . TYR A 1 97 ? 10.263 -8.188 -2.460 1.00 80.31 97 TYR A O 1
ATOM 788 N N . LYS A 1 98 ? 10.297 -9.508 -4.287 1.00 81.56 98 LYS A N 1
ATOM 789 C CA . LYS A 1 98 ? 11.665 -10.012 -4.192 1.00 81.56 98 LYS A CA 1
ATOM 790 C C . LYS A 1 98 ? 12.436 -9.597 -5.452 1.00 81.56 98 LYS A C 1
ATOM 792 O O . LYS A 1 98 ? 11.824 -9.465 -6.508 1.00 81.56 98 LYS A O 1
ATOM 797 N N . PRO A 1 99 ? 13.773 -9.457 -5.401 1.00 79.88 99 PRO A N 1
ATOM 798 C CA . PRO A 1 99 ? 14.568 -9.121 -6.588 1.00 79.88 99 PRO A CA 1
ATOM 799 C C . PRO A 1 99 ? 14.343 -10.072 -7.775 1.00 79.88 99 PRO A C 1
ATOM 801 O O . PRO A 1 99 ? 14.324 -9.637 -8.919 1.00 79.88 99 PRO A O 1
ATOM 804 N N . LYS A 1 100 ? 14.057 -11.355 -7.512 1.00 79.56 100 LYS A N 1
ATOM 805 C CA . LYS A 1 100 ? 13.688 -12.338 -8.546 1.00 79.56 100 LYS A CA 1
ATOM 806 C C . LYS A 1 100 ? 12.390 -12.016 -9.304 1.00 79.56 100 LYS A C 1
ATOM 808 O O . LYS A 1 100 ? 12.192 -12.521 -10.403 1.00 79.56 100 LYS A O 1
ATOM 813 N N . ASP A 1 101 ? 11.512 -11.182 -8.749 1.00 80.25 101 ASP A N 1
ATOM 814 C CA . ASP A 1 101 ? 10.266 -10.775 -9.410 1.00 80.25 101 ASP A CA 1
ATOM 815 C C . ASP A 1 101 ? 10.525 -9.745 -10.528 1.00 80.25 101 ASP A C 1
ATOM 817 O O . ASP A 1 101 ? 9.653 -9.508 -11.362 1.00 80.25 101 ASP A O 1
ATOM 821 N N . LEU A 1 102 ? 11.746 -9.191 -10.599 1.00 77.12 102 LEU A N 1
ATOM 822 C CA . LEU A 1 102 ? 12.253 -8.393 -11.723 1.00 77.12 102 LEU A CA 1
ATOM 823 C C . LEU A 1 102 ? 12.785 -9.255 -12.884 1.00 77.12 102 LEU A C 1
ATOM 825 O O . LEU A 1 102 ? 13.398 -8.726 -13.811 1.00 77.12 102 LEU A O 1
ATOM 829 N N . ASN A 1 103 ? 12.591 -10.579 -12.850 1.00 70.62 103 ASN A N 1
ATOM 830 C CA . ASN A 1 103 ? 13.115 -11.469 -13.880 1.00 70.62 103 ASN A CA 1
ATOM 831 C C . ASN A 1 103 ? 12.605 -11.119 -15.284 1.00 70.62 103 ASN A C 1
ATOM 833 O O . ASN A 1 103 ? 11.438 -10.785 -15.510 1.00 70.62 103 ASN A O 1
ATOM 837 N N . LYS A 1 104 ? 13.521 -11.256 -16.244 1.00 65.56 104 LYS A N 1
ATOM 838 C CA . LYS A 1 104 ? 13.300 -10.962 -17.658 1.00 65.56 104 LYS A CA 1
ATOM 839 C C . LYS A 1 104 ? 12.181 -11.828 -18.219 1.00 65.56 104 LYS A C 1
ATOM 841 O O . LYS A 1 104 ? 12.188 -13.048 -18.065 1.00 65.56 104 LYS A O 1
ATOM 846 N N . LYS A 1 105 ? 11.281 -11.200 -18.966 1.00 66.00 105 LYS A N 1
ATOM 847 C CA . LYS A 1 105 ? 10.456 -11.886 -19.962 1.00 66.00 105 LYS A CA 1
ATOM 848 C C . LYS A 1 105 ? 10.929 -11.445 -21.338 1.00 66.00 105 LYS A C 1
ATOM 850 O O . LYS A 1 105 ? 11.392 -10.318 -21.483 1.00 66.00 105 LYS A O 1
ATOM 855 N N . GLN A 1 106 ? 10.845 -12.326 -22.330 1.00 66.94 106 GLN A N 1
ATOM 856 C CA . GLN A 1 106 ? 11.153 -11.953 -23.707 1.00 66.94 106 GLN A CA 1
ATOM 857 C C . GLN A 1 106 ? 10.120 -10.916 -24.167 1.00 66.94 106 GLN A C 1
ATOM 859 O O . GLN A 1 106 ? 8.922 -11.186 -24.124 1.00 66.94 106 GLN A O 1
ATOM 864 N N . ILE A 1 107 ? 10.581 -9.730 -24.560 1.00 74.62 107 ILE A N 1
ATOM 865 C CA . ILE A 1 107 ? 9.728 -8.633 -25.027 1.00 74.62 107 ILE A CA 1
ATOM 866 C C . ILE A 1 107 ? 9.849 -8.575 -26.546 1.00 74.62 107 ILE A C 1
ATOM 868 O O . ILE A 1 107 ? 10.922 -8.293 -27.076 1.00 74.62 107 ILE A O 1
ATOM 872 N N . ARG A 1 108 ? 8.754 -8.866 -27.248 1.00 70.12 108 ARG A N 1
ATOM 873 C CA . ARG A 1 108 ? 8.699 -8.947 -28.714 1.00 70.12 108 ARG A CA 1
ATOM 874 C C . ARG A 1 108 ? 7.941 -7.783 -29.340 1.00 70.12 108 ARG A C 1
ATOM 876 O O . ARG A 1 108 ? 8.014 -7.586 -30.546 1.00 70.12 108 ARG A O 1
ATOM 883 N N . THR A 1 109 ? 7.205 -7.002 -28.556 1.00 72.94 109 THR A N 1
ATOM 884 C CA . THR A 1 109 ? 6.414 -5.880 -29.078 1.00 72.94 109 THR A CA 1
ATOM 885 C C . THR A 1 109 ? 6.546 -4.623 -28.223 1.00 72.94 109 THR A C 1
ATOM 887 O O . THR A 1 109 ? 6.867 -4.676 -27.036 1.00 72.94 109 THR A O 1
ATOM 890 N N . LEU A 1 110 ? 6.238 -3.464 -28.814 1.00 71.38 110 LEU A N 1
ATOM 891 C CA . LEU A 1 110 ? 6.190 -2.189 -28.086 1.00 71.38 110 LEU A CA 1
ATOM 892 C C . LEU A 1 110 ? 5.108 -2.182 -26.992 1.00 71.38 110 LEU A C 1
ATOM 894 O O . LEU A 1 110 ? 5.287 -1.568 -25.940 1.00 71.38 110 LEU A O 1
ATOM 898 N N . SER A 1 111 ? 3.989 -2.876 -27.211 1.00 72.62 111 SER A N 1
ATOM 899 C CA . SER A 1 111 ? 2.922 -3.024 -26.212 1.00 72.62 111 SER A CA 1
ATOM 900 C C . SER A 1 111 ? 3.382 -3.855 -25.012 1.00 72.62 111 SER A C 1
ATOM 902 O O . SER A 1 111 ? 3.134 -3.477 -23.863 1.00 72.62 111 SER A O 1
ATOM 904 N N . GLU A 1 112 ? 4.113 -4.945 -25.260 1.00 72.81 112 GLU A N 1
ATOM 905 C CA . GLU A 1 112 ? 4.754 -5.744 -24.212 1.00 72.81 112 GLU A CA 1
ATOM 906 C C . GLU A 1 112 ? 5.830 -4.949 -23.473 1.00 72.81 112 GLU A C 1
ATOM 908 O O . GLU A 1 112 ? 5.885 -5.030 -22.249 1.00 72.81 112 GLU A O 1
ATOM 913 N N . TRP A 1 113 ? 6.613 -4.119 -24.173 1.00 74.69 113 TRP A N 1
ATOM 914 C CA . TRP A 1 113 ? 7.593 -3.224 -23.551 1.00 74.69 113 TRP A CA 1
ATOM 915 C C . TRP A 1 113 ? 6.933 -2.239 -22.585 1.00 74.69 113 TRP A C 1
ATOM 917 O O . TRP A 1 113 ? 7.337 -2.133 -21.431 1.00 74.69 113 TRP A O 1
ATOM 927 N N . LYS A 1 114 ? 5.855 -1.563 -23.002 1.00 77.69 114 LYS A N 1
ATOM 928 C CA . LYS A 1 114 ? 5.102 -0.649 -22.123 1.00 77.69 114 LYS A CA 1
ATOM 929 C C . LYS A 1 114 ? 4.497 -1.381 -20.920 1.00 77.69 114 LYS A C 1
ATOM 931 O O . LYS A 1 114 ? 4.478 -0.850 -19.810 1.00 77.69 114 LYS A O 1
ATOM 936 N N . CYS A 1 115 ? 3.996 -2.602 -21.118 1.00 78.56 115 CYS A N 1
ATOM 937 C CA . CYS A 1 115 ? 3.486 -3.440 -20.032 1.00 78.56 115 CYS A CA 1
ATOM 938 C C . CYS A 1 115 ? 4.597 -3.843 -19.052 1.00 78.56 115 CYS A C 1
ATOM 940 O O . CYS A 1 115 ? 4.416 -3.724 -17.838 1.00 78.56 115 CYS A O 1
ATOM 942 N N . TYR A 1 116 ? 5.749 -4.260 -19.578 1.00 82.62 116 TYR A N 1
ATOM 943 C CA . TYR A 1 116 ? 6.939 -4.579 -18.805 1.00 82.62 116 TYR A CA 1
ATOM 944 C C . TYR A 1 116 ? 7.415 -3.370 -18.004 1.00 82.62 116 TYR A C 1
ATOM 946 O O . TYR A 1 116 ? 7.536 -3.480 -16.791 1.00 82.62 116 TYR A O 1
ATOM 954 N N . MET A 1 117 ? 7.577 -2.206 -18.638 1.00 79.62 117 MET A N 1
ATOM 955 C CA . MET A 1 117 ? 8.016 -0.979 -17.973 1.00 79.62 117 MET A CA 1
ATOM 956 C C . MET A 1 117 ? 7.102 -0.596 -16.811 1.00 79.62 117 MET A C 1
ATOM 958 O O . MET A 1 117 ? 7.598 -0.306 -15.731 1.00 79.62 117 MET A O 1
ATOM 962 N N . ARG A 1 118 ? 5.773 -0.689 -16.968 1.00 81.75 118 ARG A N 1
ATOM 963 C CA . ARG A 1 118 ? 4.841 -0.460 -15.848 1.00 81.75 118 ARG A CA 1
ATOM 964 C C . ARG A 1 118 ? 5.082 -1.429 -14.689 1.00 81.75 118 ARG A C 1
ATOM 966 O O . ARG A 1 118 ? 5.148 -0.999 -13.541 1.00 81.75 118 ARG A O 1
ATOM 973 N N . LYS A 1 119 ? 5.237 -2.728 -14.971 1.00 83.50 119 LYS A N 1
ATOM 974 C CA . LYS A 1 119 ? 5.522 -3.743 -13.939 1.00 83.50 119 LYS A CA 1
ATOM 975 C C . LYS A 1 119 ? 6.881 -3.519 -13.283 1.00 83.50 119 LYS A C 1
ATOM 977 O O . LYS A 1 119 ? 6.986 -3.615 -12.067 1.00 83.50 119 LYS A O 1
ATOM 982 N N . PHE A 1 120 ? 7.886 -3.176 -14.075 1.00 85.12 120 PHE A N 1
ATOM 983 C CA . PHE A 1 120 ? 9.231 -2.868 -13.623 1.00 85.12 120 PHE A CA 1
ATOM 984 C C . PHE A 1 120 ? 9.246 -1.636 -12.714 1.00 85.12 120 PHE A C 1
ATOM 986 O O . PHE A 1 120 ? 9.817 -1.698 -11.635 1.00 85.12 120 PHE A O 1
ATOM 993 N N . THR A 1 121 ? 8.543 -0.557 -13.068 1.00 85.75 121 THR A N 1
ATOM 994 C CA . THR A 1 121 ? 8.399 0.622 -12.200 1.00 85.75 121 THR A CA 1
ATOM 995 C C . THR A 1 121 ? 7.691 0.279 -10.890 1.00 85.75 121 THR A C 1
ATOM 997 O O . THR A 1 121 ? 8.126 0.734 -9.837 1.00 85.75 121 THR A O 1
ATOM 1000 N N . ILE A 1 122 ? 6.638 -0.547 -10.923 1.00 86.00 122 ILE A N 1
ATOM 1001 C CA . ILE A 1 122 ? 5.922 -0.963 -9.706 1.00 86.00 122 ILE A CA 1
ATOM 1002 C C . ILE A 1 122 ? 6.829 -1.806 -8.798 1.00 86.00 122 ILE A C 1
ATOM 1004 O O . ILE A 1 122 ? 6.967 -1.501 -7.617 1.00 86.00 122 ILE A O 1
ATOM 1008 N N . ILE A 1 123 ? 7.440 -2.862 -9.337 1.00 85.62 123 ILE A N 1
ATOM 1009 C CA . ILE A 1 123 ? 8.239 -3.826 -8.568 1.00 85.62 123 ILE A CA 1
ATOM 1010 C C . ILE A 1 123 ? 9.576 -3.203 -8.160 1.00 85.62 123 ILE A C 1
ATOM 1012 O O . ILE A 1 123 ? 9.941 -3.223 -6.988 1.00 85.62 123 ILE A O 1
ATOM 1016 N N . GLY A 1 124 ? 10.297 -2.624 -9.117 1.00 84.81 124 GLY A N 1
ATOM 1017 C CA . GLY A 1 124 ? 11.605 -2.003 -8.924 1.00 84.81 124 GLY A CA 1
ATOM 1018 C C . GLY A 1 124 ? 11.531 -0.753 -8.056 1.00 84.81 124 GLY A C 1
ATOM 1019 O O . GLY A 1 124 ? 12.348 -0.594 -7.152 1.00 84.81 124 GLY A O 1
ATOM 1020 N N . GLY A 1 125 ? 10.509 0.084 -8.251 1.00 84.94 125 GLY A N 1
ATOM 1021 C CA . GLY A 1 125 ? 10.249 1.231 -7.383 1.00 84.94 125 GLY A CA 1
ATOM 1022 C C . GLY A 1 125 ? 9.985 0.801 -5.943 1.00 84.94 125 GLY A C 1
ATOM 1023 O O . GLY A 1 125 ? 10.619 1.315 -5.026 1.00 84.94 125 GLY A O 1
ATOM 1024 N N . TRP A 1 126 ? 9.131 -0.207 -5.743 1.00 85.81 126 TRP A N 1
ATOM 1025 C CA . TRP A 1 126 ? 8.865 -0.756 -4.414 1.00 85.81 126 TRP A CA 1
ATOM 1026 C C . TRP A 1 126 ? 10.135 -1.339 -3.767 1.00 85.81 126 TRP A C 1
ATOM 1028 O O . TRP A 1 126 ? 10.453 -1.014 -2.626 1.00 85.81 126 TRP A O 1
ATOM 1038 N N . LEU A 1 127 ? 10.924 -2.132 -4.501 1.00 85.50 127 LEU A N 1
ATOM 1039 C CA . LEU A 1 127 ? 12.187 -2.688 -3.999 1.00 85.50 127 LEU A CA 1
ATOM 1040 C C . LEU A 1 127 ? 13.193 -1.593 -3.605 1.00 85.50 127 LEU A C 1
ATOM 1042 O O . LEU A 1 127 ? 13.900 -1.752 -2.610 1.00 85.50 127 LEU A O 1
ATOM 1046 N N . LYS A 1 128 ? 13.235 -0.483 -4.353 1.00 84.88 128 LYS A N 1
ATOM 1047 C CA . LYS A 1 128 ? 14.095 0.671 -4.068 1.00 84.88 128 LYS A CA 1
ATOM 1048 C C . LYS A 1 128 ? 1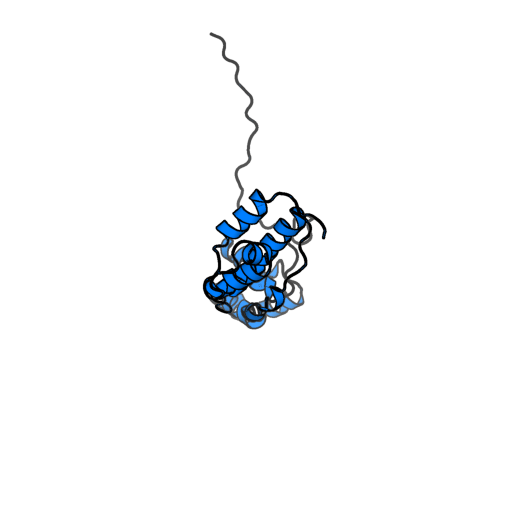3.647 1.424 -2.811 1.00 84.88 128 LYS A C 1
ATOM 1050 O O . LYS A 1 128 ? 14.482 1.715 -1.962 1.00 84.88 128 LYS A O 1
ATOM 1055 N N . THR A 1 129 ? 12.350 1.706 -2.662 1.00 83.94 129 THR A N 1
ATOM 1056 C CA . THR A 1 129 ? 11.796 2.387 -1.473 1.00 83.94 129 THR A CA 1
ATOM 1057 C C . THR A 1 129 ? 12.011 1.582 -0.191 1.00 83.94 129 THR A C 1
ATOM 1059 O O . THR A 1 129 ? 12.191 2.161 0.872 1.00 83.94 129 THR A O 1
ATOM 1062 N N . HIS A 1 130 ? 12.041 0.252 -0.290 1.00 82.56 130 HIS A N 1
ATOM 1063 C CA . HIS A 1 130 ? 12.302 -0.647 0.836 1.00 82.56 130 HIS A CA 1
ATOM 1064 C C . HIS A 1 130 ? 13.787 -1.036 0.993 1.00 82.56 130 HIS A C 1
ATOM 1066 O O . HIS A 1 130 ? 14.082 -2.003 1.691 1.00 82.56 130 HIS A O 1
ATOM 1072 N N . HIS A 1 131 ? 14.716 -0.327 0.335 1.00 82.31 131 HIS A N 1
ATOM 1073 C CA . HIS A 1 131 ? 16.170 -0.554 0.404 1.00 82.31 131 HIS A CA 1
ATOM 1074 C C . HIS A 1 131 ? 16.628 -1.989 0.077 1.00 82.31 131 HIS A C 1
ATOM 1076 O O . HIS A 1 131 ? 17.704 -2.417 0.485 1.00 82.31 131 HIS A O 1
ATOM 1082 N N . LYS A 1 132 ? 15.834 -2.748 -0.689 1.00 82.31 132 LYS A N 1
ATOM 1083 C CA . LYS A 1 132 ? 16.180 -4.119 -1.102 1.00 82.31 132 LYS A CA 1
ATOM 1084 C C . LYS A 1 132 ? 17.073 -4.179 -2.335 1.00 82.31 132 LYS A C 1
ATOM 1086 O O . LYS A 1 132 ? 17.659 -5.222 -2.606 1.00 82.31 132 LYS A O 1
ATOM 1091 N N . ILE A 1 133 ? 17.106 -3.098 -3.107 1.00 83.94 133 ILE A N 1
ATOM 1092 C CA . ILE A 1 133 ? 17.987 -2.911 -4.258 1.00 83.94 133 ILE A CA 1
ATOM 1093 C C . ILE A 1 133 ? 18.515 -1.478 -4.234 1.00 83.94 133 ILE A C 1
ATOM 1095 O O . ILE A 1 133 ? 17.790 -0.552 -3.856 1.00 83.94 133 ILE A O 1
ATOM 1099 N N . SER A 1 134 ? 19.762 -1.282 -4.654 1.00 84.25 134 SER A N 1
ATOM 1100 C CA . SER A 1 134 ? 20.313 0.057 -4.849 1.00 84.25 134 SER A CA 1
ATOM 1101 C C . SER A 1 134 ? 19.775 0.699 -6.137 1.00 84.25 134 SER A C 1
ATOM 1103 O O . SER A 1 134 ? 19.217 0.031 -7.014 1.00 84.25 134 SER A O 1
ATOM 1105 N N . SER A 1 135 ? 19.964 2.015 -6.292 1.00 79.50 135 SER A N 1
ATOM 1106 C CA . SER A 1 135 ? 19.698 2.693 -7.574 1.00 79.50 135 SER A CA 1
ATOM 1107 C C . SER A 1 135 ? 20.509 2.079 -8.721 1.00 79.50 135 SER A C 1
ATOM 1109 O O . SER A 1 135 ? 20.005 2.010 -9.841 1.00 79.50 135 SER A O 1
ATOM 1111 N N . ASN A 1 136 ? 21.723 1.600 -8.421 1.00 77.38 136 ASN A N 1
ATOM 1112 C CA . ASN A 1 136 ? 22.594 0.935 -9.382 1.00 77.38 136 ASN A CA 1
ATOM 1113 C C . ASN A 1 136 ? 22.000 -0.410 -9.815 1.00 77.38 136 ASN A C 1
ATOM 1115 O O . ASN A 1 136 ? 21.802 -0.654 -11.000 1.00 77.38 136 ASN A O 1
ATOM 1119 N N . ASP A 1 137 ? 21.588 -1.240 -8.854 1.00 77.50 137 ASP A N 1
ATOM 1120 C CA . ASP A 1 137 ? 20.963 -2.536 -9.138 1.00 77.50 137 ASP A CA 1
ATOM 1121 C C . ASP A 1 137 ? 19.694 -2.378 -9.972 1.00 77.50 137 ASP A C 1
ATOM 1123 O O . ASP A 1 137 ? 19.484 -3.117 -10.933 1.00 77.50 137 ASP A O 1
ATOM 1127 N N . HIS A 1 138 ? 18.858 -1.390 -9.641 1.00 78.88 138 HIS A N 1
ATOM 1128 C CA . HIS A 1 138 ? 17.648 -1.083 -10.397 1.00 78.88 138 HIS A CA 1
ATOM 1129 C C . HIS A 1 138 ? 17.963 -0.804 -11.874 1.00 78.88 138 HIS A C 1
ATOM 1131 O O . HIS A 1 138 ? 17.342 -1.386 -12.762 1.00 78.88 138 HIS A O 1
ATOM 1137 N N . ALA A 1 139 ? 18.955 0.036 -12.162 1.00 74.56 139 ALA A N 1
ATOM 1138 C CA . ALA A 1 139 ? 19.347 0.331 -13.535 1.00 74.56 139 ALA A CA 1
ATOM 1139 C C . ALA A 1 139 ? 19.995 -0.893 -14.227 1.00 74.56 139 ALA A C 1
ATOM 1141 O O . ALA A 1 139 ? 19.677 -1.182 -15.381 1.00 74.56 139 ALA A O 1
ATOM 1142 N N . THR A 1 140 ? 20.768 -1.707 -13.501 1.00 75.88 140 THR A N 1
ATOM 1143 C CA . THR A 1 140 ? 21.327 -2.977 -14.001 1.00 75.88 140 THR A CA 1
ATOM 1144 C C . THR A 1 140 ? 20.243 -3.985 -14.391 1.00 75.88 140 THR A C 1
ATOM 1146 O O . THR A 1 140 ? 20.360 -4.650 -15.422 1.00 75.88 140 THR A O 1
ATOM 1149 N N . TYR A 1 141 ? 19.162 -4.112 -13.612 1.00 76.06 141 TYR A N 1
ATOM 1150 C CA . TYR A 1 141 ? 18.035 -4.985 -13.966 1.00 76.06 141 TYR A CA 1
ATOM 1151 C C . TYR A 1 141 ? 17.336 -4.526 -15.248 1.00 76.06 141 TYR A C 1
ATOM 1153 O O . TYR A 1 141 ? 16.989 -5.364 -16.081 1.00 76.06 141 TYR A O 1
ATOM 1161 N N . LEU A 1 142 ? 17.159 -3.214 -15.425 1.00 74.12 142 LEU A N 1
ATOM 1162 C CA . LEU A 1 142 ? 16.554 -2.651 -16.631 1.00 74.12 142 LEU A CA 1
ATOM 1163 C C . LEU A 1 142 ? 17.434 -2.892 -17.862 1.00 74.12 142 LEU A C 1
ATOM 1165 O O . LEU A 1 142 ? 16.948 -3.360 -18.891 1.00 74.12 142 LEU A O 1
ATOM 1169 N N . TRP A 1 143 ? 18.737 -2.648 -17.724 1.00 68.56 143 TRP A N 1
ATOM 1170 C CA . TRP A 1 143 ? 19.722 -2.868 -18.778 1.00 68.56 143 TRP A CA 1
ATOM 1171 C C . TRP A 1 143 ? 19.771 -4.329 -19.228 1.00 68.56 143 TRP A C 1
ATOM 1173 O O . TRP A 1 143 ? 19.711 -4.635 -20.417 1.00 68.56 143 TRP A O 1
ATOM 1183 N N . LYS A 1 144 ? 19.778 -5.255 -18.269 1.00 69.25 144 LYS A N 1
ATOM 1184 C CA . LYS A 1 144 ? 19.759 -6.696 -18.514 1.00 69.25 144 LYS A CA 1
ATOM 1185 C C . LYS A 1 144 ? 18.588 -7.117 -19.424 1.00 69.25 144 LYS A C 1
ATOM 1187 O O . LYS A 1 144 ? 18.729 -8.090 -20.165 1.00 69.25 144 LYS A O 1
ATOM 1192 N N . VAL A 1 145 ? 17.438 -6.448 -19.379 1.00 67.19 145 VAL A N 1
ATOM 1193 C CA . VAL A 1 145 ? 16.267 -6.802 -20.207 1.00 67.19 145 VAL A CA 1
ATOM 1194 C C . VAL A 1 145 ? 16.459 -6.387 -21.662 1.00 67.19 145 VAL A C 1
ATOM 1196 O O . VAL A 1 145 ? 16.048 -7.114 -22.563 1.00 67.19 145 VAL A O 1
ATOM 1199 N N . GLU A 1 146 ? 17.147 -5.273 -21.892 1.00 65.12 146 GLU A N 1
ATOM 1200 C CA . GLU A 1 146 ? 17.417 -4.742 -23.221 1.00 65.12 146 GLU A CA 1
ATOM 1201 C C . GLU A 1 146 ? 18.847 -5.097 -23.657 1.00 65.12 146 GLU A C 1
ATOM 1203 O O . GLU A 1 146 ? 19.728 -4.248 -23.784 1.00 65.12 146 GLU A O 1
ATOM 1208 N N . GLY A 1 147 ? 19.079 -6.386 -23.934 1.00 59.94 147 GLY A N 1
ATOM 1209 C CA . GLY A 1 147 ? 20.374 -6.892 -24.421 1.00 59.94 147 GLY A CA 1
ATOM 1210 C C . GLY A 1 147 ? 20.857 -6.248 -25.732 1.00 59.94 147 GLY A C 1
ATOM 1211 O O . GLY A 1 147 ? 22.028 -6.356 -26.078 1.00 59.94 147 GLY A O 1
ATOM 1212 N N . ARG A 1 148 ? 19.983 -5.520 -26.441 1.00 58.97 148 ARG A N 1
ATOM 1213 C CA . ARG A 1 148 ? 20.337 -4.731 -27.629 1.00 58.97 148 ARG A CA 1
ATOM 1214 C C . ARG A 1 148 ? 21.141 -3.469 -27.309 1.00 58.97 148 ARG A C 1
ATOM 1216 O O . ARG A 1 148 ? 21.895 -3.045 -28.175 1.00 58.97 148 ARG A O 1
ATOM 1223 N N . LEU A 1 149 ? 21.030 -2.883 -26.107 1.00 54.50 149 LEU A N 1
ATOM 1224 C CA . LEU A 1 149 ? 21.955 -1.811 -25.703 1.00 54.50 149 LEU A CA 1
ATOM 1225 C C . LEU A 1 149 ? 23.379 -2.358 -25.545 1.00 54.50 149 LEU A C 1
ATOM 1227 O O . LEU A 1 149 ? 24.313 -1.732 -26.026 1.00 54.50 149 LEU A O 1
ATOM 1231 N N . ILE A 1 150 ? 23.525 -3.558 -24.968 1.00 51.97 150 ILE A N 1
ATOM 1232 C CA . ILE A 1 150 ? 24.822 -4.253 -24.844 1.00 51.97 150 ILE A CA 1
ATOM 1233 C C . ILE A 1 150 ? 25.398 -4.572 -26.231 1.00 51.97 150 ILE A C 1
ATOM 1235 O O . ILE A 1 150 ? 26.580 -4.384 -26.477 1.00 51.97 150 ILE A O 1
ATOM 1239 N N . ALA A 1 151 ? 24.554 -5.014 -27.169 1.00 53.66 151 ALA A N 1
ATOM 1240 C CA . ALA A 1 151 ? 24.981 -5.291 -28.542 1.00 53.66 151 ALA A CA 1
ATOM 1241 C C . ALA A 1 151 ? 25.340 -4.024 -29.346 1.00 53.66 151 ALA A C 1
ATOM 1243 O O . ALA A 1 151 ? 26.059 -4.118 -30.338 1.00 53.66 151 ALA A O 1
ATOM 1244 N N . ARG A 1 152 ? 24.822 -2.851 -28.950 1.00 51.97 152 ARG A N 1
ATOM 1245 C CA . ARG A 1 152 ? 25.094 -1.560 -29.600 1.00 51.97 152 ARG A CA 1
ATOM 1246 C C . ARG A 1 152 ? 26.418 -0.945 -29.139 1.00 51.97 152 ARG A C 1
ATOM 1248 O O . ARG A 1 152 ? 27.022 -0.219 -29.922 1.00 51.97 152 ARG A O 1
ATOM 1255 N N . ASP A 1 153 ? 26.858 -1.243 -27.920 1.00 52.88 153 ASP A N 1
ATOM 1256 C CA . ASP A 1 153 ? 28.162 -0.833 -27.395 1.00 52.88 153 ASP A CA 1
ATOM 1257 C C . ASP A 1 153 ? 28.825 -1.983 -26.605 1.00 52.88 153 ASP A C 1
ATOM 1259 O O . ASP A 1 153 ? 28.630 -2.107 -25.392 1.00 52.88 153 ASP A O 1
ATOM 1263 N N . PRO A 1 154 ? 29.603 -2.850 -27.286 1.00 53.31 154 PRO A N 1
ATOM 1264 C CA . PRO A 1 154 ? 30.284 -3.997 -26.677 1.00 53.31 154 PRO A CA 1
ATOM 1265 C C . PRO A 1 154 ? 31.381 -3.628 -25.666 1.00 53.31 154 PRO A C 1
ATOM 1267 O O . PRO A 1 154 ? 31.885 -4.514 -24.980 1.00 53.31 154 PRO A O 1
ATOM 1270 N N . LEU A 1 155 ? 31.774 -2.350 -25.598 1.00 51.75 155 LEU A N 1
ATOM 1271 C CA . LEU A 1 155 ? 32.775 -1.822 -24.666 1.00 51.75 155 LEU A CA 1
ATOM 1272 C C . LEU A 1 155 ? 32.134 -1.146 -23.446 1.00 51.75 155 LEU A C 1
ATOM 1274 O O . LEU A 1 155 ? 32.850 -0.619 -22.596 1.00 51.75 155 LEU A O 1
ATOM 1278 N N . CYS A 1 156 ? 30.800 -1.160 -23.345 1.00 52.25 156 CYS A N 1
ATOM 1279 C CA . CYS A 1 156 ? 30.103 -0.579 -22.213 1.00 52.25 156 CYS A CA 1
ATOM 1280 C C . CYS A 1 156 ? 30.460 -1.327 -20.921 1.00 52.25 156 CYS A C 1
ATOM 1282 O O . CYS A 1 156 ? 30.208 -2.529 -20.775 1.00 52.25 156 CYS A O 1
ATOM 1284 N N . ASP A 1 157 ? 31.054 -0.594 -19.981 1.00 50.00 157 ASP A N 1
ATOM 1285 C CA . ASP A 1 157 ? 31.424 -1.096 -18.668 1.00 50.00 157 ASP A CA 1
ATOM 1286 C C . ASP A 1 157 ? 30.181 -1.639 -17.943 1.00 50.00 157 ASP A C 1
ATOM 1288 O O . ASP A 1 157 ? 29.273 -0.902 -17.559 1.00 50.00 157 ASP A O 1
ATOM 1292 N N . CYS A 1 158 ? 30.145 -2.958 -17.743 1.00 48.00 158 CYS A N 1
ATOM 1293 C CA . CYS A 1 158 ? 29.045 -3.680 -17.100 1.00 48.00 158 CYS A CA 1
ATOM 1294 C C . CYS A 1 158 ? 28.834 -3.303 -15.623 1.00 48.00 158 CYS A C 1
ATOM 1296 O O . CYS A 1 158 ? 27.921 -3.831 -14.980 1.00 48.00 158 CYS A O 1
ATOM 1298 N N . THR A 1 159 ? 29.664 -2.409 -15.082 1.00 51.78 159 THR A N 1
ATOM 1299 C CA . THR A 1 159 ? 29.545 -1.860 -13.731 1.00 51.78 159 THR A CA 1
ATOM 1300 C C . THR A 1 159 ? 28.744 -0.552 -13.662 1.00 51.78 159 THR A C 1
ATOM 1302 O O . THR A 1 159 ? 28.257 -0.218 -12.577 1.00 51.78 159 THR A O 1
ATOM 1305 N N . ILE A 1 160 ? 28.524 0.139 -14.795 1.00 56.75 160 ILE A N 1
ATOM 1306 C CA . ILE A 1 160 ? 27.810 1.425 -14.869 1.00 56.75 160 ILE A CA 1
ATOM 1307 C C . ILE A 1 160 ? 26.534 1.261 -15.711 1.00 56.75 160 ILE A C 1
ATOM 1309 O O . ILE A 1 160 ? 26.592 1.187 -16.936 1.00 56.75 160 ILE A O 1
ATOM 1313 N N . PRO A 1 161 ? 25.350 1.196 -15.088 1.00 56.91 161 PRO A N 1
ATOM 1314 C CA . PRO A 1 161 ? 24.114 0.973 -15.814 1.00 56.91 161 PRO A CA 1
ATOM 1315 C C . PRO A 1 161 ? 23.593 2.252 -16.482 1.00 56.91 161 PRO A C 1
ATOM 1317 O O . PRO A 1 161 ? 23.590 3.329 -15.884 1.00 56.91 161 PRO A O 1
ATOM 1320 N N . TYR A 1 162 ? 23.069 2.110 -17.704 1.00 58.38 162 TYR A N 1
ATOM 1321 C CA . TYR A 1 162 ? 22.395 3.196 -18.419 1.00 58.38 162 TYR A CA 1
ATOM 1322 C C . TYR A 1 162 ? 21.201 3.745 -17.637 1.00 58.38 162 TYR A C 1
ATOM 1324 O O . TYR A 1 162 ? 20.462 3.010 -16.967 1.00 58.38 162 TYR A O 1
ATOM 1332 N N . SER A 1 163 ? 20.961 5.046 -17.777 1.00 63.00 163 SER A N 1
ATOM 1333 C CA . SER A 1 163 ? 19.793 5.671 -17.176 1.00 63.00 163 SER A CA 1
ATOM 1334 C C . SER A 1 163 ? 18.500 5.098 -17.787 1.00 63.00 163 SER A C 1
ATOM 1336 O O . SER A 1 163 ? 18.435 4.804 -18.988 1.00 63.00 163 SER A O 1
ATOM 1338 N N . PRO A 1 164 ? 17.411 4.968 -17.004 1.00 65.00 164 PRO A N 1
ATOM 1339 C CA . PRO A 1 164 ? 16.130 4.492 -17.527 1.00 65.00 164 PRO A CA 1
ATOM 1340 C C . PRO A 1 164 ? 15.609 5.299 -18.724 1.00 65.00 164 PRO A C 1
ATOM 1342 O O . PRO A 1 164 ? 14.915 4.762 -19.584 1.00 65.00 164 PRO A O 1
ATOM 1345 N N . THR A 1 165 ? 15.961 6.581 -18.795 1.00 67.62 165 THR A N 1
ATOM 1346 C CA . THR A 1 165 ? 15.617 7.500 -19.883 1.00 67.62 165 THR A CA 1
ATOM 1347 C C . THR A 1 165 ? 16.318 7.155 -21.194 1.00 67.62 165 THR A C 1
ATOM 1349 O O . THR A 1 165 ? 15.668 7.140 -22.239 1.00 67.62 165 THR A O 1
ATOM 1352 N N . GLU A 1 166 ? 17.603 6.803 -21.153 1.00 66.19 166 GLU A N 1
ATOM 1353 C CA . GLU A 1 166 ? 18.370 6.396 -22.340 1.00 66.19 166 GLU A CA 1
ATOM 1354 C C . GLU A 1 166 ? 17.859 5.071 -22.909 1.00 66.19 166 GLU A C 1
ATOM 1356 O O . GLU A 1 166 ? 17.734 4.913 -24.124 1.00 66.19 166 GLU A O 1
ATOM 1361 N N . ILE A 1 167 ? 17.475 4.139 -22.033 1.00 65.69 167 ILE A N 1
ATOM 1362 C CA . ILE A 1 167 ? 16.918 2.842 -22.434 1.00 65.69 167 ILE A CA 1
ATOM 1363 C C . ILE A 1 167 ? 15.556 3.032 -23.117 1.00 65.69 167 ILE A C 1
ATOM 1365 O O . ILE A 1 167 ? 15.295 2.454 -24.173 1.00 65.69 167 ILE A O 1
ATOM 1369 N N . VAL A 1 168 ? 14.689 3.887 -22.563 1.00 66.69 168 VAL A N 1
ATOM 1370 C CA . VAL A 1 168 ? 13.388 4.209 -23.174 1.00 66.69 168 VAL A CA 1
ATOM 1371 C C . VAL A 1 168 ? 13.559 4.909 -24.525 1.00 66.69 168 VAL A C 1
ATOM 1373 O O . VAL A 1 168 ? 12.831 4.587 -25.471 1.00 66.69 168 VAL A O 1
ATOM 1376 N N . ALA A 1 169 ? 14.530 5.817 -24.646 1.00 67.56 169 ALA A N 1
ATOM 1377 C CA . ALA A 1 169 ? 14.857 6.461 -25.913 1.00 67.56 169 ALA A CA 1
ATOM 1378 C C . ALA A 1 169 ? 15.332 5.432 -26.953 1.00 67.56 169 ALA A C 1
ATOM 1380 O O . ALA A 1 169 ? 14.801 5.392 -28.060 1.00 67.56 169 ALA A O 1
ATOM 1381 N N . ALA A 1 170 ? 16.246 4.530 -26.585 1.00 63.78 170 ALA A N 1
ATOM 1382 C CA . ALA A 1 170 ? 16.758 3.490 -27.477 1.00 63.78 170 ALA A CA 1
ATOM 1383 C C . ALA A 1 170 ? 15.658 2.547 -28.002 1.00 63.78 170 ALA A C 1
ATOM 1385 O O . ALA A 1 170 ? 15.659 2.198 -29.184 1.00 63.78 170 ALA A O 1
ATOM 1386 N N . VAL A 1 171 ? 14.692 2.167 -27.158 1.00 63.88 171 VAL A N 1
ATOM 1387 C CA . VAL A 1 171 ? 13.560 1.317 -27.569 1.00 63.88 171 VAL A CA 1
ATOM 1388 C C . VAL A 1 171 ? 12.591 2.061 -28.491 1.00 63.88 171 VAL A C 1
ATOM 1390 O O . VAL A 1 171 ? 12.073 1.476 -29.444 1.00 63.88 171 VAL A O 1
ATOM 1393 N N . THR A 1 172 ? 12.361 3.351 -28.242 1.00 64.69 172 THR A N 1
ATOM 1394 C CA . THR A 1 172 ? 11.421 4.166 -29.027 1.00 64.69 172 THR A CA 1
ATOM 1395 C C . THR A 1 172 ? 11.984 4.507 -30.407 1.00 64.69 172 THR A C 1
ATOM 1397 O O . THR A 1 172 ? 11.277 4.373 -31.402 1.00 64.69 172 THR A O 1
ATOM 1400 N N . THR A 1 173 ? 13.268 4.865 -30.483 1.00 63.22 173 THR A N 1
ATOM 1401 C CA . THR A 1 173 ? 13.957 5.197 -31.740 1.00 63.22 173 THR A CA 1
ATOM 1402 C C . THR A 1 173 ? 14.105 3.985 -32.661 1.00 63.22 173 THR A C 1
ATOM 1404 O O . THR A 1 173 ? 14.064 4.133 -33.879 1.00 63.22 173 THR A O 1
ATOM 1407 N N . ASN A 1 174 ? 14.242 2.772 -32.111 1.00 56.97 174 ASN A N 1
ATOM 1408 C CA . ASN A 1 174 ? 14.515 1.588 -32.925 1.00 56.97 174 ASN A CA 1
ATOM 1409 C C . ASN A 1 174 ? 13.293 0.934 -33.576 1.00 56.97 174 ASN A C 1
ATOM 1411 O O . ASN A 1 174 ? 13.524 0.148 -34.486 1.00 56.97 174 ASN A O 1
ATOM 1415 N N . GLY A 1 175 ? 12.048 1.231 -33.166 1.00 49.84 175 GLY A N 1
ATOM 1416 C CA . GLY A 1 175 ? 10.779 1.044 -33.914 1.00 49.84 175 GLY A CA 1
ATOM 1417 C C . GLY A 1 175 ? 10.438 -0.304 -34.597 1.00 49.84 175 GLY A C 1
ATOM 1418 O O . GLY A 1 175 ? 9.312 -0.494 -35.049 1.00 49.84 175 GLY A O 1
ATOM 1419 N N . ARG A 1 176 ? 11.356 -1.264 -34.684 1.00 43.06 176 ARG A N 1
ATOM 1420 C CA . ARG A 1 176 ? 11.273 -2.529 -35.409 1.00 43.06 176 ARG A CA 1
ATOM 1421 C C . ARG A 1 176 ? 11.781 -3.617 -34.485 1.00 43.06 176 ARG A C 1
ATOM 1423 O O . ARG A 1 176 ? 12.981 -3.803 -34.297 1.00 43.06 176 ARG A O 1
ATOM 1430 N N . VAL A 1 177 ? 10.848 -4.381 -33.935 1.00 44.81 177 VAL A N 1
ATOM 1431 C CA . VAL A 1 177 ? 11.182 -5.692 -33.393 1.00 44.81 177 VAL A CA 1
ATOM 1432 C C . VAL A 1 177 ? 11.290 -6.632 -34.587 1.00 44.81 177 VAL A C 1
ATOM 1434 O O . VAL A 1 177 ? 10.286 -7.130 -35.085 1.00 44.81 177 VAL A O 1
ATOM 1437 N N . ARG A 1 178 ? 12.501 -6.782 -35.135 1.00 35.69 178 ARG A N 1
ATOM 1438 C CA . ARG A 1 178 ? 12.756 -7.830 -36.123 1.00 35.69 178 ARG A CA 1
ATOM 1439 C C . ARG A 1 178 ? 12.919 -9.155 -35.392 1.00 35.69 178 ARG A C 1
ATOM 1441 O O . ARG A 1 178 ? 13.752 -9.276 -34.499 1.00 35.69 178 ARG A O 1
ATOM 1448 N N . LEU A 1 179 ? 12.062 -10.092 -35.785 1.00 37.66 179 LEU A N 1
ATOM 1449 C CA . LEU A 1 179 ? 12.177 -11.518 -35.531 1.00 37.66 179 LEU A CA 1
ATOM 1450 C C . LEU A 1 179 ? 13.488 -12.019 -36.148 1.00 37.66 179 LEU A C 1
ATOM 1452 O O . LEU A 1 179 ? 13.788 -11.704 -37.301 1.00 37.66 179 LEU A O 1
ATOM 1456 N N . GLY A 1 180 ? 14.226 -12.774 -35.349 1.00 32.03 180 GLY A N 1
ATOM 1457 C CA . GLY A 1 180 ? 15.418 -13.537 -35.688 1.00 32.03 180 GLY A CA 1
ATOM 1458 C C . GLY A 1 180 ? 15.703 -14.429 -34.499 1.00 32.03 180 GLY A C 1
ATOM 1459 O O . GLY A 1 180 ? 16.071 -13.851 -33.453 1.00 32.03 180 GLY A O 1
#

Organism: NCBI:txid1912936

Foldseek 3Di:
DDDDDDDDDDDDDDDPPDQDQPPDPPHDAADELALCCLVVLLVVCVVVLDLPCSLRRHDPVVNVVLVPDPCSVVSPSVVSSVVSCVVSVNVVCLVVADPCQLDADQQQDPVSVVVNVVSLCVRLVVCPVSVVDDPQRSLLSLVVNPCVVCVVPVPPDSSGGDDPVVSVVVVVVVPDSDDD

Sequence (180 aa):
MTTTTATASGSTPPGPLILPYPGTKHAPPKFKGEFTQVKKFIKQYEKLYLCENVIQYCSTYVTDLIEVLESFFNYNWTQLKADLMNNFDADHDTKRYKPKDLNKKQIRTLSEWKCYMRKFTIIGGWLKTHHKISSNDHATYLWKVEGRLIARDPLCDCTIPYSPTEIVAAVTTNGRVRLG

Secondary structure (DSSP, 8-state):
------------------PPPTTSTTPPPPB---HHHHHHHHHHHHTTT-STTGGGGB-HHHHHHHHT-HHHHTT-HHHHHHHHHHHTTTTGGGGS--GGGG------SHHHHHHHHHHHHHHHHHHHHTTSS-HHHHHHHHHHH-HHHHHH-TT--TTSPPPHHHHHHHHHHH------

Radius of gyration: 25.03 Å; chains: 1; bounding box: 62×60×60 Å

pLDDT: mean 72.04, std 16.02, range [32.03, 92.19]